Protein AF-A0A6I8MXL3-F1 (afdb_monomer)

Secondary structure (DSSP, 8-state):
------------S-HHHHHHHHHHHHSS-HHHHTTTBTTTTSS--SS--SSHHHHHHHHHHHHHHH--SS-TT----EEEETTEEEE---SHHHHHHHHHHHHHHHHHHHGGGG--GGGBT--TTT--SPPPPPPS---TT---

Nearest PDB structures (foldseek):
  1jia-assembly1_A  TM=9.486E-01  e=2.083E-13  Gloydius halys
  5tfv-assembly1_B  TM=9.499E-01  e=2.709E-13  Bothrops asper
  1pp2-assembly1_L  TM=9.195E-01  e=1.007E-11  Crotalus atrox
  1gmz-assembly1_A-2  TM=9.136E-01  e=3.752E-11  Bothrops pirajai
  1gmz-assembly2_B-3  TM=8.982E-01  e=5.212E-11  Bothrops pirajai

Mean predicted aligned error: 7.73 Å

Foldseek 3Di:
DDDDPDPPPVQFAQPPVLQVLLCVQQVDRCPPQQCQFAQQSDPADFADGPDQLSVLSLQLVLLSVPQPPARRHDDFDWDDDPSDIDGDGPDPRNSSNSLSSRSSSVSNSVCNVVRDSVRRNPDSVPRDDGHDDHDPPPPSPPDD

Solvent-accessible surface area (backbone atoms only — not comparable to full-atom values): 8350 Å² total; per-residue (Å²): 144,78,87,76,78,78,79,76,77,79,76,63,41,36,60,63,60,46,36,47,51,32,24,72,65,60,75,41,61,29,72,59,58,46,56,27,16,31,22,36,38,23,90,40,87,40,11,52,60,79,47,64,48,18,39,24,29,44,52,31,54,38,46,58,70,68,63,72,99,52,70,58,53,49,73,65,48,67,48,78,57,95,87,41,76,45,71,64,41,85,49,71,55,37,34,53,51,41,52,33,43,48,52,28,34,51,43,38,47,72,25,56,90,73,62,58,79,79,32,41,69,34,60,56,84,72,35,57,65,66,58,73,76,76,71,94,76,77,60,87,81,73,67,134

Radius of gyration: 15.5 Å; Cα contacts (8 Å, |Δi|>4): 206; chains: 1; bounding box: 42×30×48 Å

pLDDT: mean 84.01, std 19.26, range [27.19, 98.0]

Sequence (144 aa):
PKGLVQWVIVVQGSIYELRNMVQESTGQPAVPNYSTYGCYCSSARRGLPLDETDRCCHNHKCCHSQIRNCKLNSTYSYSFWDGIIRCISEDPCEQQLCQCDKIATYCMTHSLASYNKLYRYYPTQECVGAKMECKETLDLSASP

Organism: Ornithorhynchus anatinus (NCBI:txid9258)

Structure (mmCIF, N/CA/C/O backbone):
data_AF-A0A6I8MXL3-F1
#
_entry.id   AF-A0A6I8MXL3-F1
#
loop_
_atom_site.group_PDB
_atom_site.id
_atom_site.type_symbol
_atom_site.label_atom_id
_atom_site.label_alt_id
_atom_site.label_comp_id
_atom_site.label_asym_id
_atom_site.label_entity_id
_atom_site.label_seq_id
_atom_site.pdbx_PDB_ins_code
_atom_site.Cartn_x
_atom_site.Cartn_y
_atom_site.Cartn_z
_atom_site.occupancy
_atom_site.B_iso_or_equiv
_a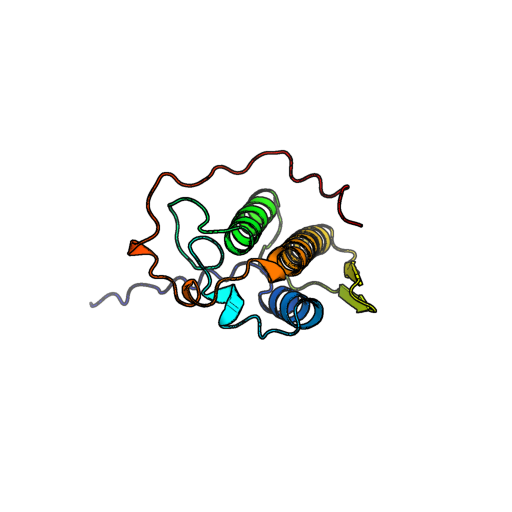tom_site.auth_seq_id
_atom_site.auth_comp_id
_atom_site.auth_asym_id
_atom_site.auth_atom_id
_atom_site.pdbx_PDB_model_num
ATOM 1 N N . PRO A 1 1 ? 25.377 3.977 31.206 1.00 43.88 1 PRO A N 1
ATOM 2 C CA . PRO A 1 1 ? 24.597 2.831 30.685 1.00 43.88 1 PRO A CA 1
ATOM 3 C C . PRO A 1 1 ? 23.080 3.072 30.786 1.00 43.88 1 PRO A C 1
ATOM 5 O O . PRO A 1 1 ? 22.475 2.808 31.819 1.00 43.88 1 PRO A O 1
ATOM 8 N N . LYS A 1 2 ? 22.474 3.605 29.721 1.00 36.88 2 LYS A N 1
ATOM 9 C CA . LYS A 1 2 ? 21.025 3.551 29.481 1.00 36.88 2 LYS A CA 1
ATOM 10 C C . LYS A 1 2 ? 20.856 3.300 27.988 1.00 36.88 2 LYS A C 1
ATOM 12 O O . LYS A 1 2 ? 21.107 4.191 27.184 1.00 36.88 2 LYS A O 1
ATOM 17 N N . GLY A 1 3 ? 20.578 2.043 27.646 1.00 41.41 3 GLY A N 1
ATOM 18 C CA . GLY A 1 3 ? 20.334 1.609 26.278 1.00 41.41 3 GLY A CA 1
ATOM 19 C C . GLY A 1 3 ? 19.090 2.305 25.753 1.00 41.41 3 GLY A C 1
ATOM 20 O O . GLY A 1 3 ? 17.991 2.075 26.255 1.00 41.41 3 GLY A O 1
ATO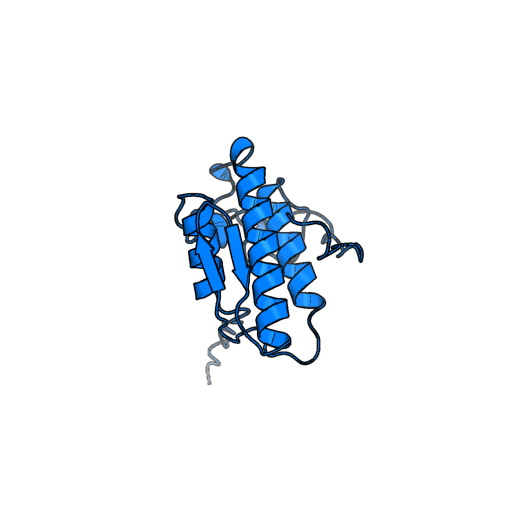M 21 N N . LEU A 1 4 ? 19.279 3.187 24.775 1.00 45.19 4 LEU A N 1
ATOM 22 C CA . LEU A 1 4 ? 18.183 3.719 23.991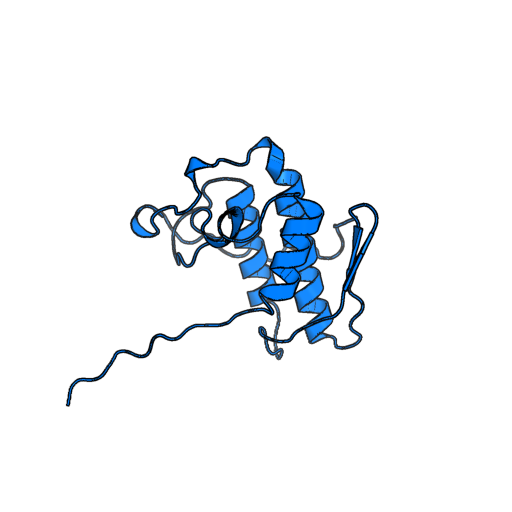 1.00 45.19 4 LEU A CA 1
ATOM 23 C C . LEU A 1 4 ? 17.754 2.592 23.053 1.00 45.19 4 LEU A C 1
ATOM 25 O O . LEU A 1 4 ? 18.519 2.167 22.189 1.00 45.19 4 LEU A O 1
ATOM 29 N N . VAL A 1 5 ? 16.564 2.056 23.306 1.00 47.12 5 VAL A N 1
ATOM 30 C CA . VAL A 1 5 ? 15.933 1.028 22.485 1.00 47.12 5 VAL A CA 1
ATOM 31 C C . VAL A 1 5 ? 15.925 1.523 21.043 1.00 47.12 5 VAL A C 1
ATOM 33 O O . VAL A 1 5 ? 15.362 2.571 20.732 1.00 47.12 5 VAL A O 1
ATOM 36 N N . GLN A 1 6 ? 16.615 0.770 20.190 1.00 36.97 6 GLN A N 1
ATOM 37 C CA . GLN A 1 6 ? 16.656 0.935 18.749 1.00 36.97 6 GLN A CA 1
ATOM 38 C C . GLN A 1 6 ? 15.215 1.020 18.230 1.00 36.97 6 GLN A C 1
ATOM 40 O O . GLN A 1 6 ? 14.506 0.013 18.191 1.00 36.97 6 GLN A O 1
ATOM 45 N N . TRP A 1 7 ? 14.775 2.206 17.805 1.00 33.53 7 TRP A N 1
ATOM 46 C CA . TRP A 1 7 ? 13.655 2.296 16.879 1.00 33.53 7 TRP A CA 1
ATOM 47 C C . TRP A 1 7 ? 14.123 1.629 15.593 1.00 33.53 7 TRP A C 1
ATOM 49 O O . TRP A 1 7 ? 14.810 2.237 14.774 1.00 33.53 7 TRP A O 1
ATOM 59 N N . VAL A 1 8 ? 13.815 0.344 15.433 1.00 27.19 8 VAL A N 1
ATOM 60 C CA . VAL A 1 8 ? 13.907 -0.278 14.120 1.00 27.19 8 VAL A CA 1
ATOM 61 C C . VAL A 1 8 ? 12.774 0.342 13.316 1.00 27.19 8 VAL A C 1
ATOM 63 O O . VAL A 1 8 ? 11.638 -0.129 13.347 1.00 27.19 8 VAL A O 1
ATOM 66 N N . ILE A 1 9 ? 13.075 1.443 12.627 1.00 38.31 9 ILE A N 1
ATOM 67 C CA . ILE A 1 9 ? 12.273 1.864 11.489 1.00 38.31 9 ILE A CA 1
ATOM 68 C C . ILE A 1 9 ? 12.511 0.777 10.446 1.00 38.31 9 ILE A C 1
ATOM 70 O O . ILE A 1 9 ? 13.500 0.789 9.716 1.00 38.31 9 ILE A O 1
ATOM 74 N N . VAL A 1 10 ? 11.648 -0.235 10.455 1.00 35.44 10 VAL A N 1
ATOM 75 C CA . VAL A 1 10 ? 11.604 -1.217 9.380 1.00 35.44 10 VAL A CA 1
ATOM 76 C C . VAL A 1 10 ? 11.040 -0.468 8.176 1.00 35.44 10 VAL A C 1
ATOM 78 O O . VAL A 1 10 ? 9.828 -0.330 8.044 1.00 35.44 10 VAL A O 1
ATOM 81 N N . VAL A 1 11 ? 11.913 0.082 7.335 1.00 35.94 11 VAL A N 1
ATOM 82 C CA . VAL A 1 11 ? 11.507 0.642 6.043 1.00 35.94 11 VAL A CA 1
ATOM 83 C C . VAL A 1 11 ? 11.364 -0.536 5.077 1.00 35.94 11 VAL A C 1
ATOM 85 O O . VAL A 1 11 ? 12.348 -1.192 4.739 1.00 35.94 11 VAL A O 1
ATOM 88 N N . GLN A 1 12 ? 10.123 -0.849 4.711 1.00 37.53 12 GLN A N 1
ATOM 89 C CA . GLN A 1 12 ? 9.738 -1.873 3.733 1.00 37.53 12 GLN A CA 1
ATOM 90 C C . GLN A 1 12 ? 9.215 -1.150 2.491 1.00 37.53 12 GLN A C 1
ATOM 92 O O . GLN A 1 12 ? 8.449 -0.207 2.671 1.00 37.53 12 GLN A O 1
ATOM 97 N N . GLY A 1 13 ? 9.538 -1.589 1.272 1.00 46.72 13 GLY A N 1
ATOM 98 C CA . GLY A 1 13 ? 9.015 -0.937 0.059 1.00 46.72 13 GLY A CA 1
ATOM 99 C C . GLY A 1 13 ? 9.653 0.421 -0.181 1.00 46.72 13 GLY A C 1
ATOM 100 O O . GLY A 1 13 ? 9.969 1.124 0.777 1.00 46.72 13 GLY A O 1
ATOM 101 N N . SER A 1 14 ? 9.774 0.879 -1.421 1.00 63.00 14 SER A N 1
ATOM 102 C CA . SER A 1 14 ? 9.747 2.327 -1.606 1.00 63.00 14 SER A CA 1
ATOM 103 C C . SER A 1 14 ? 8.331 2.820 -1.300 1.00 63.00 14 SER A C 1
ATOM 105 O O . SER A 1 14 ? 7.432 2.798 -2.135 1.00 63.00 14 SER A O 1
ATOM 107 N N . ILE A 1 15 ? 8.114 3.263 -0.059 1.00 78.06 15 ILE A N 1
ATOM 108 C CA . ILE A 1 15 ? 6.852 3.878 0.380 1.00 78.06 15 ILE A CA 1
ATOM 109 C C . ILE A 1 15 ? 6.439 5.063 -0.511 1.00 78.06 15 ILE A C 1
ATOM 111 O O . ILE A 1 15 ? 5.274 5.454 -0.511 1.00 78.06 15 ILE A O 1
ATOM 115 N N . TYR A 1 16 ? 7.389 5.649 -1.247 1.00 89.06 16 TYR A N 1
ATOM 116 C CA . TYR A 1 16 ? 7.171 6.797 -2.114 1.00 89.06 16 TYR A CA 1
ATOM 117 C C . TYR A 1 16 ? 6.339 6.443 -3.343 1.00 89.06 16 TYR A C 1
ATOM 119 O O . TYR A 1 16 ? 5.337 7.115 -3.587 1.00 89.06 16 TYR A O 1
ATOM 127 N N . GLU A 1 17 ? 6.693 5.385 -4.072 1.00 94.88 17 GLU A N 1
ATOM 128 C CA . GLU A 1 17 ? 5.947 5.002 -5.272 1.00 94.88 17 GLU A CA 1
ATOM 129 C C . GLU A 1 17 ? 4.536 4.516 -4.922 1.00 94.88 17 GLU A C 1
ATOM 131 O O . GLU A 1 17 ? 3.571 5.019 -5.498 1.00 94.88 17 GLU A O 1
ATOM 136 N N . LEU A 1 18 ? 4.379 3.666 -3.897 1.00 94.56 18 LEU A N 1
ATOM 137 C CA . LEU A 1 18 ? 3.052 3.258 -3.417 1.00 94.56 18 LEU A CA 1
ATOM 138 C C . LEU A 1 18 ? 2.201 4.460 -2.989 1.00 94.56 18 LEU A C 1
ATOM 140 O O . LEU A 1 18 ? 1.021 4.552 -3.330 1.00 94.56 18 LEU A O 1
ATOM 144 N N . ARG A 1 19 ? 2.788 5.405 -2.241 1.00 95.12 19 ARG A N 1
ATOM 145 C CA . ARG A 1 19 ? 2.094 6.634 -1.834 1.00 95.12 19 ARG A CA 1
ATOM 146 C C . ARG A 1 19 ? 1.569 7.394 -3.048 1.00 95.12 19 ARG A C 1
ATOM 148 O O . ARG A 1 19 ? 0.439 7.882 -2.996 1.00 95.12 19 ARG A O 1
ATOM 155 N N . ASN A 1 20 ? 2.385 7.526 -4.088 1.00 95.81 20 ASN A N 1
ATOM 156 C CA . ASN A 1 20 ? 2.010 8.252 -5.291 1.00 95.81 20 ASN A CA 1
ATOM 157 C C . ASN A 1 20 ? 0.901 7.508 -6.043 1.00 95.81 20 ASN A C 1
ATOM 159 O O . ASN A 1 20 ? -0.139 8.113 -6.285 1.00 95.81 20 ASN A O 1
ATOM 163 N N 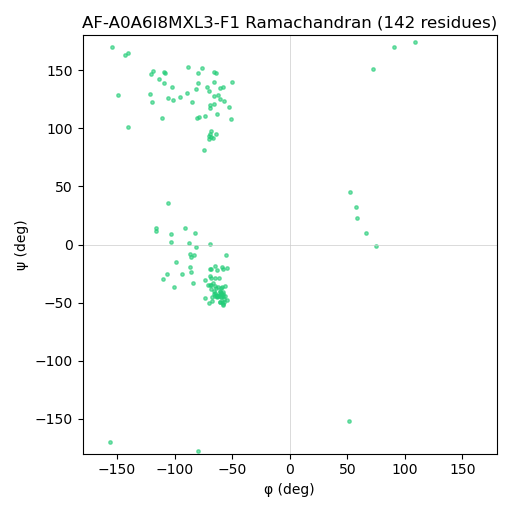. MET A 1 21 ? 1.040 6.197 -6.272 1.00 97.00 21 MET A N 1
ATOM 164 C CA . MET A 1 21 ? 0.011 5.375 -6.924 1.00 97.00 21 MET A CA 1
ATOM 165 C C . MET A 1 21 ? -1.350 5.478 -6.227 1.00 97.00 21 MET A C 1
ATOM 167 O O . MET A 1 21 ? -2.372 5.713 -6.878 1.00 97.00 21 MET A O 1
ATOM 171 N N . VAL A 1 22 ? -1.372 5.343 -4.896 1.00 96.50 22 VAL A N 1
ATOM 172 C CA . VAL A 1 22 ? -2.601 5.464 -4.099 1.00 96.50 22 VAL A CA 1
ATOM 173 C C . VAL A 1 22 ? -3.194 6.861 -4.235 1.00 96.50 22 VAL A C 1
ATOM 175 O O . VAL A 1 22 ? -4.403 6.993 -4.428 1.00 96.50 22 VAL A O 1
ATOM 178 N N . GLN A 1 23 ? -2.371 7.907 -4.163 1.00 97.06 23 GLN A N 1
ATOM 179 C CA . GLN A 1 23 ? -2.848 9.282 -4.278 1.00 97.06 23 GLN A CA 1
ATOM 180 C C . GLN A 1 23 ? -3.402 9.596 -5.674 1.00 97.06 23 GLN A C 1
ATOM 182 O O . GLN A 1 23 ? -4.461 10.213 -5.778 1.00 97.06 23 GLN A O 1
ATOM 187 N N . GLU A 1 24 ? -2.721 9.145 -6.723 1.00 97.00 24 GLU A N 1
ATOM 188 C CA . GLU A 1 24 ? -3.120 9.307 -8.124 1.00 97.00 24 GLU A CA 1
ATOM 189 C C . GLU A 1 24 ? -4.419 8.551 -8.440 1.00 97.00 24 GLU A C 1
ATOM 191 O O . GLU A 1 24 ? -5.303 9.102 -9.093 1.00 97.00 24 GLU A O 1
ATOM 196 N N . SER A 1 25 ? -4.576 7.326 -7.925 1.00 96.75 25 SER A N 1
ATOM 197 C CA . SER A 1 25 ? -5.724 6.462 -8.253 1.00 96.75 25 SER A CA 1
ATOM 198 C C . SER A 1 25 ? -6.965 6.745 -7.408 1.00 96.75 25 SER A C 1
ATOM 200 O O . SER A 1 25 ? -8.090 6.617 -7.883 1.00 96.75 25 SER A O 1
ATOM 202 N N . THR A 1 26 ? -6.784 7.137 -6.144 1.00 95.81 26 THR A N 1
ATOM 203 C CA . THR A 1 26 ? -7.907 7.363 -5.215 1.00 95.81 26 THR A CA 1
ATOM 204 C C . THR A 1 26 ? -8.300 8.833 -5.084 1.00 95.81 26 THR A C 1
ATOM 206 O O . THR A 1 26 ? -9.351 9.146 -4.522 1.00 95.81 26 THR A O 1
ATOM 209 N N . GLY A 1 27 ? -7.439 9.754 -5.532 1.00 96.06 27 GLY A N 1
ATOM 210 C CA . GLY A 1 27 ? -7.594 11.192 -5.305 1.00 96.06 27 GLY A CA 1
ATOM 211 C C . GLY A 1 27 ? -7.476 11.609 -3.832 1.00 96.06 27 GLY A C 1
ATOM 212 O O . GLY A 1 27 ? -7.795 12.746 -3.485 1.00 96.06 27 GLY A O 1
ATOM 213 N N . GLN A 1 28 ? -7.052 10.707 -2.942 1.00 94.00 28 GLN A N 1
ATOM 214 C CA . GLN A 1 28 ? -6.907 10.952 -1.508 1.00 94.00 28 GLN A CA 1
ATOM 215 C C . GLN A 1 28 ? -5.426 10.901 -1.102 1.00 94.00 28 GLN A C 1
ATOM 217 O O . GLN A 1 28 ? -4.696 10.033 -1.573 1.00 94.00 28 GLN A O 1
ATOM 222 N N . PRO A 1 29 ? -4.958 11.757 -0.175 1.00 95.38 29 PRO A N 1
ATOM 223 C CA . PRO A 1 29 ? -3.598 11.648 0.351 1.00 95.38 29 PRO A CA 1
ATOM 224 C C . PRO A 1 29 ? -3.347 10.269 0.975 1.00 95.38 29 PRO A C 1
ATOM 226 O O . PRO A 1 29 ? -4.059 9.887 1.904 1.00 95.38 29 PRO A O 1
ATOM 229 N N . ALA A 1 30 ? -2.325 9.532 0.519 1.00 94.75 30 ALA A N 1
ATOM 230 C CA . ALA A 1 30 ? -2.035 8.198 1.061 1.00 94.75 30 ALA A CA 1
ATOM 231 C C . ALA A 1 30 ? -1.665 8.242 2.556 1.00 94.75 30 ALA A C 1
ATOM 233 O O . ALA A 1 30 ? -2.062 7.378 3.339 1.00 94.75 30 ALA A O 1
ATOM 234 N N . VAL A 1 31 ? -0.952 9.300 2.957 1.00 93.31 31 VAL A N 1
ATOM 235 C CA . VAL A 1 31 ? -0.641 9.622 4.351 1.00 93.31 31 VAL A CA 1
ATOM 236 C C . VAL A 1 31 ? -1.516 10.803 4.787 1.00 93.31 31 VAL A C 1
ATOM 238 O O . VAL A 1 31 ? -1.486 11.841 4.125 1.00 93.31 31 VAL A O 1
ATOM 241 N N . PRO A 1 32 ? -2.276 10.697 5.889 1.00 92.19 32 PRO A N 1
ATOM 242 C CA . PRO A 1 32 ? -2.402 9.536 6.773 1.00 92.19 32 PRO A CA 1
ATOM 243 C C . PRO A 1 32 ? -3.464 8.520 6.323 1.00 92.19 32 PRO A C 1
ATOM 245 O O . PRO A 1 32 ? -3.585 7.479 6.960 1.00 92.19 32 PRO A O 1
ATOM 248 N N . ASN A 1 33 ? -4.275 8.825 5.300 1.00 95.25 33 ASN A N 1
ATOM 249 C CA . ASN A 1 33 ? -5.572 8.163 5.121 1.00 95.25 33 ASN A CA 1
ATOM 250 C C . ASN A 1 33 ? -5.478 6.644 4.986 1.00 95.25 33 ASN A C 1
ATOM 252 O O . ASN A 1 33 ? -6.281 5.957 5.599 1.00 95.25 33 ASN A O 1
ATOM 256 N N . TYR A 1 34 ? -4.488 6.133 4.259 1.00 94.81 34 TYR A N 1
ATOM 257 C CA . TYR A 1 34 ? -4.262 4.697 4.123 1.00 94.81 34 TYR A CA 1
ATOM 258 C C . TYR A 1 34 ? -3.134 4.216 5.037 1.00 94.81 34 TYR A C 1
ATOM 260 O O . TYR A 1 34 ? -3.249 3.155 5.638 1.00 94.81 34 TYR A O 1
ATOM 268 N N . SER A 1 35 ? -2.073 5.006 5.239 1.00 92.19 35 SER A N 1
ATOM 269 C CA . SER A 1 35 ? -0.912 4.580 6.043 1.00 92.19 35 SER A CA 1
ATOM 270 C C . SER A 1 35 ? -1.216 4.334 7.528 1.00 92.19 35 SER A C 1
ATOM 272 O O . SER A 1 35 ? -0.420 3.708 8.224 1.00 92.19 35 SER A O 1
ATOM 274 N N . THR A 1 36 ? -2.325 4.867 8.047 1.00 92.31 36 THR A N 1
ATOM 275 C CA . THR A 1 36 ? -2.775 4.639 9.432 1.00 92.31 36 THR A CA 1
ATOM 276 C C . THR A 1 36 ? -4.107 3.896 9.506 1.00 92.31 36 THR A C 1
ATOM 278 O O . THR A 1 36 ? -4.741 3.887 10.561 1.00 92.31 36 THR A O 1
ATOM 281 N N . TYR A 1 37 ? -4.544 3.298 8.397 1.00 95.19 37 TYR A N 1
ATOM 282 C CA . TYR A 1 37 ? -5.849 2.662 8.291 1.00 95.19 37 TYR A CA 1
ATOM 283 C C . TYR A 1 37 ? -5.856 1.251 8.886 1.00 95.19 37 TYR A C 1
ATOM 285 O O . TYR A 1 37 ? -4.968 0.443 8.608 1.00 95.19 37 TYR A O 1
ATOM 293 N N . GLY A 1 38 ? -6.875 0.955 9.686 1.00 94.75 38 GLY A N 1
ATOM 294 C CA . GLY A 1 38 ? -7.192 -0.384 10.168 1.00 94.75 38 GLY A CA 1
ATOM 295 C C . GLY A 1 38 ? -6.026 -1.139 10.811 1.00 94.75 38 GLY A C 1
ATOM 296 O O . GLY A 1 38 ? -5.109 -0.558 11.403 1.00 94.75 38 GLY A O 1
ATOM 297 N N . CYS A 1 39 ? -6.079 -2.463 10.723 1.00 93.44 39 CYS A N 1
ATOM 298 C CA . CYS A 1 39 ? -5.129 -3.368 11.361 1.00 93.44 39 CYS A CA 1
ATOM 299 C C . CYS A 1 39 ? -3.964 -3.763 10.450 1.00 93.44 39 CYS A C 1
ATOM 301 O O . CYS A 1 39 ? -2.883 -4.106 10.933 1.00 93.44 39 CYS A O 1
ATOM 303 N N . TYR A 1 40 ? -4.154 -3.713 9.136 1.00 92.56 40 TYR A N 1
ATOM 304 C CA . TYR A 1 40 ? -3.193 -4.200 8.157 1.00 92.56 40 TYR A CA 1
ATOM 305 C C . TYR A 1 40 ? -2.520 -3.102 7.354 1.00 92.56 40 TYR A C 1
ATOM 307 O O . TYR A 1 40 ? -1.362 -3.308 6.992 1.00 92.56 40 TYR A O 1
ATOM 315 N N . CYS A 1 41 ? -3.153 -1.955 7.100 1.00 91.50 41 CYS A N 1
ATOM 316 C CA . CYS A 1 41 ? -2.424 -0.832 6.493 1.00 91.50 41 CYS A CA 1
ATOM 317 C C . CYS A 1 41 ? -1.477 -0.175 7.505 1.00 91.50 41 CYS A C 1
ATOM 319 O O . CYS A 1 41 ? -0.397 0.294 7.151 1.00 91.50 41 CYS A O 1
ATOM 321 N N . SER A 1 42 ? -1.853 -0.220 8.785 1.00 83.12 42 SER A N 1
ATOM 322 C CA . SER A 1 42 ? -0.998 0.151 9.908 1.00 83.12 42 SER A CA 1
ATOM 323 C C . SER A 1 42 ? -0.001 -0.962 10.294 1.00 83.12 42 SER A C 1
ATOM 325 O O . SER A 1 42 ? 0.107 -2.026 9.672 1.00 83.12 42 SER A O 1
ATOM 327 N N . SER A 1 43 ? 0.782 -0.727 11.348 1.00 71.75 43 SER A N 1
ATOM 328 C CA . SER A 1 43 ? 1.835 -1.627 11.834 1.00 71.75 43 SER A CA 1
ATOM 329 C C . SER A 1 43 ? 1.341 -2.777 12.729 1.00 71.75 43 SER A C 1
ATOM 331 O O . SER A 1 43 ? 2.172 -3.481 13.317 1.00 71.75 43 SER A O 1
ATOM 333 N N . ALA A 1 44 ? 0.025 -3.007 12.846 1.00 66.81 44 ALA A N 1
ATOM 334 C CA . ALA A 1 44 ? -0.489 -4.097 13.674 1.00 66.81 44 ALA A CA 1
ATOM 335 C C . ALA A 1 44 ? -0.055 -5.478 13.133 1.00 66.81 44 ALA A C 1
ATOM 337 O O . ALA A 1 44 ? 0.145 -5.688 11.934 1.00 66.81 44 ALA A O 1
ATOM 338 N N . ARG A 1 45 ? 0.142 -6.434 14.053 1.00 64.38 45 ARG A N 1
ATOM 339 C CA . ARG A 1 45 ? 0.677 -7.784 13.768 1.00 64.38 45 ARG A CA 1
ATOM 340 C C . ARG A 1 45 ? -0.316 -8.921 14.059 1.00 64.38 45 ARG A C 1
ATOM 342 O O . ARG A 1 45 ? 0.091 -10.078 14.103 1.00 64.38 45 ARG A O 1
ATOM 349 N N . ARG A 1 46 ? -1.590 -8.605 14.302 1.00 81.38 46 ARG A N 1
ATOM 350 C CA . ARG A 1 46 ? -2.649 -9.557 14.686 1.00 81.38 46 ARG A CA 1
ATOM 351 C C . ARG A 1 46 ? -4.030 -9.038 14.279 1.00 81.38 46 ARG A C 1
ATOM 353 O O . ARG A 1 46 ? -4.157 -7.863 13.950 1.00 81.38 46 ARG A O 1
ATOM 360 N N . GLY A 1 47 ? -5.041 -9.895 14.393 1.00 86.50 47 GLY A N 1
ATOM 361 C CA . GLY A 1 47 ? -6.441 -9.568 14.134 1.00 86.50 47 GLY A CA 1
ATOM 362 C C . GLY A 1 47 ? -6.887 -9.804 12.694 1.00 86.50 47 GLY A C 1
ATOM 363 O O . GLY A 1 47 ? -6.074 -10.083 11.811 1.00 86.50 47 GLY A O 1
ATOM 364 N N . LEU A 1 48 ? -8.195 -9.709 12.467 1.00 90.12 48 LEU A N 1
ATOM 365 C CA . LEU A 1 48 ? -8.805 -9.792 11.137 1.00 90.12 48 LEU A CA 1
ATOM 366 C C . LEU A 1 48 ? -8.860 -8.402 10.477 1.00 90.12 48 LEU A C 1
ATOM 368 O O . LEU A 1 48 ? -8.915 -7.408 11.203 1.00 90.12 48 LEU A O 1
ATOM 372 N N . PRO A 1 49 ? -8.844 -8.308 9.132 1.00 92.94 49 PRO A N 1
ATOM 373 C CA . PRO A 1 49 ? -9.081 -7.038 8.451 1.00 92.94 49 PRO A CA 1
ATOM 374 C C . PRO A 1 49 ? -10.443 -6.455 8.835 1.00 92.94 49 PRO A C 1
ATOM 376 O O . PRO A 1 49 ? -11.431 -7.193 8.869 1.00 92.94 49 PRO A O 1
ATOM 379 N N . LEU A 1 50 ? -10.489 -5.151 9.113 1.00 94.94 50 LEU A N 1
ATOM 380 C CA . LEU A 1 50 ? -11.722 -4.476 9.544 1.00 94.94 50 LEU A CA 1
ATOM 381 C C . LEU A 1 50 ? -12.747 -4.332 8.414 1.00 94.94 50 LEU A C 1
ATOM 383 O O . LEU A 1 50 ? -13.949 -4.407 8.654 1.00 94.94 50 LEU A O 1
ATOM 387 N N . ASP A 1 51 ? -12.266 -4.124 7.191 1.00 96.12 51 ASP A N 1
ATOM 388 C CA . ASP A 1 51 ? -13.068 -3.979 5.981 1.00 96.12 51 ASP A CA 1
ATOM 389 C C . ASP A 1 51 ? -12.252 -4.343 4.726 1.00 96.12 51 ASP A C 1
ATOM 391 O O . 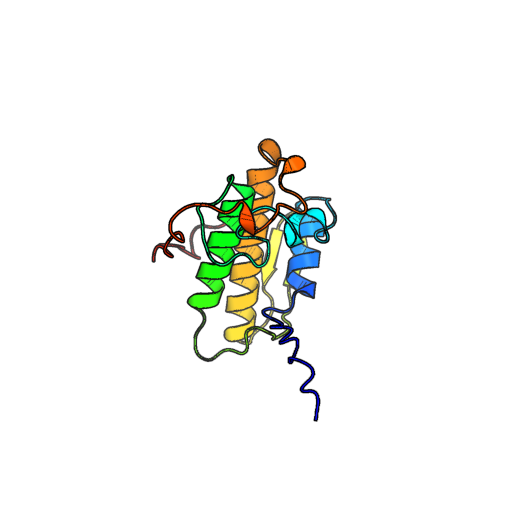ASP A 1 51 ? -11.146 -4.889 4.810 1.00 96.12 51 ASP A O 1
ATOM 395 N N . GLU A 1 52 ? -12.804 -4.051 3.547 1.00 96.75 52 GLU A N 1
ATOM 396 C CA . GLU A 1 52 ? -12.157 -4.346 2.269 1.00 96.75 52 GLU A CA 1
ATOM 397 C C . GLU A 1 52 ? -10.902 -3.499 2.012 1.00 96.75 52 GLU A C 1
ATOM 399 O O . GLU A 1 52 ? -9.925 -4.028 1.484 1.00 96.75 52 GLU A O 1
ATOM 404 N N . THR A 1 53 ? -10.854 -2.235 2.448 1.00 97.12 53 THR A N 1
ATOM 405 C CA . THR A 1 53 ? -9.630 -1.420 2.344 1.00 97.12 53 THR A CA 1
ATOM 406 C C . THR A 1 53 ? -8.503 -2.032 3.182 1.00 97.12 53 THR A C 1
ATOM 408 O O . THR A 1 53 ? -7.377 -2.184 2.702 1.00 97.12 53 THR A O 1
ATOM 411 N N . ASP A 1 54 ? -8.801 -2.456 4.412 1.00 95.94 54 ASP A N 1
ATOM 412 C CA . ASP A 1 54 ? -7.827 -3.113 5.287 1.00 95.94 54 ASP A CA 1
ATOM 413 C C . ASP A 1 54 ? -7.402 -4.491 4.735 1.00 95.94 54 ASP A C 1
ATOM 415 O O . ASP A 1 54 ? -6.239 -4.898 4.832 1.00 95.94 54 ASP A O 1
ATOM 419 N N . ARG A 1 55 ? -8.318 -5.199 4.057 1.00 95.19 55 ARG A N 1
ATOM 420 C CA . ARG A 1 55 ? -8.020 -6.453 3.346 1.00 95.19 55 ARG A CA 1
ATOM 421 C C . ARG A 1 55 ? -7.047 -6.242 2.183 1.00 95.19 55 ARG A C 1
ATOM 423 O O . ARG A 1 55 ? -6.164 -7.081 1.990 1.00 95.19 55 ARG A O 1
ATOM 430 N N . CYS A 1 56 ? -7.142 -5.131 1.450 1.00 96.25 56 CYS A N 1
ATOM 431 C CA . CYS A 1 56 ? -6.161 -4.783 0.417 1.00 96.25 56 CYS A CA 1
ATOM 432 C C . CYS A 1 56 ? -4.743 -4.693 0.999 1.00 96.25 56 CYS A C 1
ATOM 434 O O . CYS A 1 56 ? -3.801 -5.240 0.427 1.00 96.25 56 CYS A O 1
ATOM 436 N N . CYS A 1 57 ? -4.595 -4.090 2.179 1.00 94.31 57 CYS A N 1
ATOM 437 C CA . CYS A 1 57 ? -3.309 -3.984 2.868 1.00 94.31 57 CYS A CA 1
ATOM 438 C C . CYS A 1 57 ? -2.789 -5.324 3.398 1.00 94.31 57 CYS A C 1
ATOM 440 O O . CYS A 1 57 ? -1.583 -5.578 3.371 1.00 94.31 57 CYS A O 1
ATOM 442 N N . HIS A 1 58 ? -3.677 -6.216 3.846 1.00 92.75 58 HIS A N 1
ATOM 443 C CA . HIS A 1 58 ? -3.288 -7.595 4.147 1.00 92.75 58 HIS A CA 1
ATOM 444 C C . HIS A 1 58 ? -2.690 -8.270 2.907 1.00 92.75 58 HIS A C 1
ATOM 446 O O . HIS A 1 58 ? -1.592 -8.824 2.964 1.00 92.75 58 HIS A O 1
ATOM 452 N N . ASN A 1 59 ? -3.396 -8.196 1.777 1.00 93.00 59 ASN A N 1
ATOM 453 C CA . ASN A 1 59 ? -2.971 -8.832 0.533 1.00 93.00 59 ASN A CA 1
ATOM 454 C C . ASN A 1 59 ? -1.670 -8.223 -0.003 1.00 93.00 59 ASN A C 1
ATOM 456 O O . ASN A 1 59 ? -0.807 -8.954 -0.480 1.00 93.00 59 ASN A O 1
ATOM 460 N N . HIS A 1 60 ? -1.484 -6.914 0.162 1.00 92.88 60 HIS A N 1
ATOM 461 C CA . HIS A 1 60 ? -0.233 -6.221 -0.137 1.00 92.88 60 HIS A CA 1
ATOM 462 C C . HIS A 1 60 ? 0.947 -6.770 0.676 1.00 92.88 60 HIS A C 1
ATOM 464 O O . HIS A 1 60 ? 1.964 -7.173 0.108 1.00 92.88 60 HIS A O 1
ATOM 470 N N . LYS A 1 61 ? 0.782 -6.904 2.000 1.00 90.31 61 LYS A N 1
ATOM 471 C CA . LYS A 1 61 ? 1.788 -7.533 2.875 1.00 90.31 61 LYS A CA 1
ATOM 472 C C . LYS A 1 61 ? 2.070 -8.984 2.477 1.00 90.31 61 LYS A C 1
ATOM 474 O O . LYS A 1 61 ? 3.222 -9.415 2.534 1.00 90.31 61 LYS A O 1
ATOM 479 N N . CYS A 1 62 ? 1.047 -9.727 2.058 1.00 89.81 62 CYS A N 1
ATOM 480 C CA . CYS A 1 62 ? 1.215 -11.085 1.548 1.00 89.81 62 CYS A CA 1
ATOM 481 C C . CYS A 1 62 ? 2.014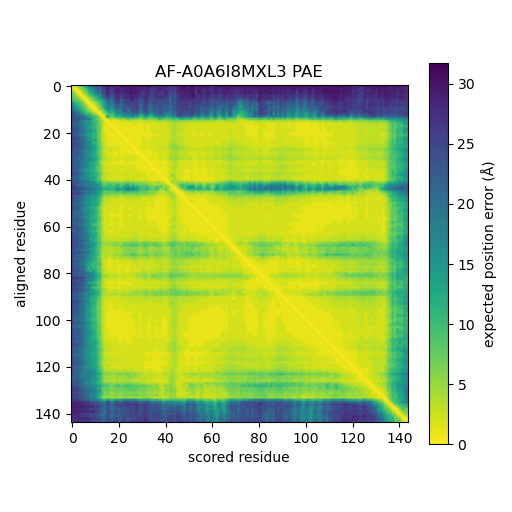 -11.119 0.245 1.00 89.81 62 CYS A C 1
ATOM 483 O O . CYS A 1 62 ? 2.946 -11.913 0.147 1.00 89.81 62 CYS A O 1
ATOM 485 N N . CYS A 1 63 ? 1.727 -10.220 -0.695 1.00 91.69 63 CYS A N 1
ATOM 486 C CA . CYS A 1 63 ? 2.484 -10.088 -1.936 1.00 91.69 63 CYS A CA 1
ATOM 487 C C . CYS A 1 63 ? 3.970 -9.825 -1.641 1.00 91.69 63 CYS A C 1
ATOM 489 O O . CYS A 1 63 ? 4.831 -10.586 -2.075 1.00 91.69 63 CYS A O 1
ATOM 491 N N . HIS A 1 64 ? 4.277 -8.857 -0.767 1.00 88.88 64 HIS A N 1
ATOM 492 C CA . HIS A 1 64 ? 5.656 -8.585 -0.336 1.00 88.88 64 HIS A CA 1
ATOM 493 C C . HIS A 1 64 ? 6.338 -9.789 0.327 1.00 88.88 64 HIS A C 1
ATOM 495 O O . HIS A 1 64 ? 7.533 -9.995 0.134 1.00 88.88 64 HIS A O 1
ATOM 501 N N . SER A 1 65 ? 5.600 -10.598 1.097 1.00 88.19 65 SER A N 1
ATOM 502 C CA . SER A 1 65 ? 6.155 -11.793 1.750 1.00 88.19 65 SER A CA 1
ATOM 503 C C . SER A 1 65 ? 6.536 -12.911 0.776 1.00 88.19 65 SER A C 1
ATOM 505 O O . SER A 1 65 ? 7.342 -13.775 1.121 1.00 88.19 65 SER A O 1
ATOM 507 N N . GLN A 1 66 ? 5.967 -12.898 -0.432 1.00 88.75 66 GLN A N 1
ATOM 508 C CA . GLN A 1 66 ? 6.256 -13.874 -1.481 1.00 88.75 66 GLN A CA 1
ATOM 509 C C . GLN A 1 66 ? 7.467 -13.472 -2.332 1.00 88.75 66 GLN A C 1
ATOM 511 O O . GLN A 1 66 ? 8.075 -14.342 -2.955 1.00 88.75 66 GLN A O 1
ATOM 516 N N . ILE A 1 67 ? 7.865 -12.195 -2.319 1.00 88.12 67 ILE A N 1
ATOM 517 C CA . ILE A 1 67 ? 9.060 -11.722 -3.022 1.00 88.12 67 ILE A CA 1
ATOM 518 C C . ILE A 1 67 ? 10.305 -12.282 -2.320 1.00 88.12 67 ILE A C 1
ATOM 520 O O . ILE A 1 67 ? 10.584 -11.983 -1.156 1.00 88.12 67 ILE A O 1
ATOM 524 N N . ARG A 1 68 ? 11.086 -13.094 -3.039 1.00 88.00 68 ARG A N 1
ATOM 525 C CA . ARG A 1 68 ? 12.316 -13.724 -2.530 1.00 88.00 68 ARG A CA 1
ATOM 526 C C . ARG A 1 68 ? 13.552 -13.116 -3.176 1.00 88.00 68 ARG A C 1
ATOM 528 O O . ARG A 1 68 ? 13.525 -12.748 -4.341 1.00 88.00 68 ARG A O 1
ATOM 535 N N . ASN A 1 69 ? 14.656 -13.086 -2.428 1.00 88.50 69 ASN A N 1
ATOM 536 C CA . ASN A 1 69 ? 15.972 -12.630 -2.899 1.00 88.50 69 ASN A CA 1
ATOM 537 C C . ASN A 1 69 ? 16.008 -11.178 -3.417 1.00 88.50 69 ASN A C 1
ATOM 539 O O . ASN A 1 69 ? 16.913 -10.814 -4.162 1.00 88.50 69 ASN A O 1
ATOM 543 N N . CYS A 1 70 ? 15.063 -10.343 -2.983 1.00 87.88 70 CYS A N 1
ATOM 544 C CA . CYS A 1 70 ? 14.962 -8.941 -3.369 1.00 87.88 70 CYS A CA 1
ATOM 545 C C . CYS A 1 70 ? 15.090 -8.021 -2.159 1.00 87.88 70 CYS A C 1
ATOM 547 O O . CYS A 1 70 ? 14.670 -8.353 -1.046 1.00 87.88 70 CYS A O 1
ATOM 549 N N . LYS A 1 71 ? 15.626 -6.822 -2.384 1.00 86.12 71 LYS A N 1
ATOM 550 C CA . LYS A 1 71 ? 15.566 -5.747 -1.395 1.00 86.12 71 LYS A CA 1
ATOM 551 C C . LYS A 1 71 ? 14.179 -5.128 -1.455 1.00 86.12 71 LYS A C 1
ATOM 553 O O . LYS A 1 71 ? 13.849 -4.454 -2.420 1.00 86.12 71 LYS A O 1
ATOM 558 N N . LEU A 1 72 ? 13.368 -5.344 -0.419 1.00 82.81 72 LEU A N 1
ATOM 559 C CA . LEU A 1 72 ? 12.011 -4.797 -0.411 1.00 82.81 72 LEU A CA 1
ATOM 560 C C . LEU A 1 72 ? 12.002 -3.269 -0.425 1.00 82.81 72 LEU A C 1
ATOM 562 O O . LEU A 1 72 ? 11.008 -2.711 -0.827 1.00 82.81 72 LEU A O 1
ATOM 566 N N . ASN A 1 73 ? 13.069 -2.583 -0.013 1.00 80.19 73 ASN A N 1
ATOM 567 C CA . ASN A 1 73 ? 13.164 -1.121 -0.017 1.00 80.19 73 ASN A CA 1
ATOM 568 C C . ASN A 1 73 ? 13.746 -0.527 -1.315 1.00 80.19 73 ASN A C 1
ATOM 570 O O . ASN A 1 73 ? 14.161 0.633 -1.305 1.00 80.19 73 ASN A O 1
ATOM 574 N N . SER A 1 74 ? 13.830 -1.306 -2.397 1.00 86.50 74 SER A N 1
ATOM 575 C CA . SER A 1 74 ? 14.215 -0.777 -3.707 1.00 86.50 74 SER A CA 1
ATOM 576 C C . SER A 1 74 ? 13.162 0.202 -4.226 1.00 86.50 74 SER A C 1
ATOM 578 O O . SER A 1 74 ? 11.961 -0.026 -4.079 1.00 86.50 74 SER A O 1
ATOM 580 N N . THR A 1 75 ? 13.627 1.285 -4.840 1.00 90.31 75 THR A N 1
ATOM 581 C CA . THR A 1 75 ? 12.801 2.160 -5.678 1.00 90.31 75 THR A CA 1
ATOM 582 C C . THR A 1 75 ? 12.559 1.499 -7.022 1.00 90.31 75 THR A C 1
ATOM 584 O O . THR A 1 75 ? 13.415 0.748 -7.485 1.00 90.31 75 THR A O 1
ATOM 587 N N . TYR A 1 76 ? 11.446 1.815 -7.669 1.00 92.25 76 TYR A N 1
ATOM 588 C CA . TYR A 1 76 ? 11.144 1.309 -9.006 1.00 92.25 76 TYR A CA 1
ATOM 589 C C . TYR A 1 76 ? 10.497 2.393 -9.878 1.00 92.25 76 TYR A C 1
ATOM 591 O O . TYR A 1 76 ? 10.043 3.428 -9.393 1.00 92.25 76 TYR A O 1
ATOM 599 N N . SER A 1 77 ? 10.456 2.160 -11.189 1.00 92.94 77 SER A N 1
ATOM 600 C CA . SER A 1 77 ? 9.841 3.073 -12.157 1.00 92.94 77 SER A CA 1
ATOM 601 C C . SER A 1 77 ? 8.464 2.580 -12.588 1.00 92.94 77 SER A C 1
ATOM 603 O O . SER A 1 77 ? 8.285 1.409 -12.935 1.00 92.94 77 SER A O 1
ATOM 605 N N . TYR A 1 78 ? 7.494 3.491 -12.631 1.00 95.56 78 TYR A N 1
ATOM 606 C CA . TYR A 1 78 ? 6.147 3.233 -13.131 1.00 95.56 78 TYR A CA 1
ATOM 607 C C . TYR A 1 78 ? 5.598 4.454 -13.883 1.00 95.56 78 TYR A C 1
ATOM 609 O O . TYR A 1 78 ? 6.107 5.565 -13.741 1.00 95.56 78 TYR A O 1
ATOM 617 N N . SER A 1 79 ? 4.549 4.252 -14.680 1.00 96.19 79 SER A N 1
ATOM 618 C CA . SER A 1 79 ? 3.731 5.337 -15.238 1.00 96.19 79 SER A CA 1
ATOM 619 C C . SER A 1 79 ? 2.284 5.206 -14.793 1.00 96.19 79 SER A C 1
ATOM 621 O O . SER A 1 79 ? 1.770 4.087 -14.727 1.00 96.19 79 SER A O 1
ATOM 623 N N . PHE A 1 80 ? 1.622 6.345 -14.608 1.00 94.81 80 PHE A N 1
ATOM 624 C CA . PHE A 1 80 ? 0.187 6.450 -14.386 1.00 94.81 80 PHE A CA 1
ATOM 625 C C . PHE A 1 80 ? -0.450 7.295 -15.491 1.00 94.81 80 PHE A C 1
ATOM 627 O O . PHE A 1 80 ? -0.059 8.442 -15.709 1.00 94.81 80 PHE A O 1
ATOM 634 N N . TRP A 1 81 ? -1.418 6.730 -16.209 1.00 93.25 81 TRP A N 1
ATOM 635 C CA . TRP A 1 81 ? -2.186 7.463 -17.215 1.00 93.25 81 TRP A CA 1
ATOM 636 C C . TRP A 1 81 ? -3.598 6.895 -17.308 1.00 93.25 81 TRP A C 1
ATOM 638 O O . TRP A 1 81 ? -3.757 5.686 -17.450 1.00 93.25 81 TRP A O 1
ATOM 648 N N . ASP A 1 82 ? -4.603 7.768 -17.220 1.00 92.12 82 ASP A N 1
ATOM 649 C CA . ASP A 1 82 ? -6.028 7.414 -17.311 1.00 92.12 82 ASP A CA 1
ATOM 650 C C . ASP A 1 82 ? -6.447 6.282 -16.350 1.00 92.12 82 ASP A C 1
ATOM 652 O O . ASP A 1 82 ? -7.075 5.299 -16.728 1.00 92.12 82 ASP A O 1
ATOM 656 N N . GLY A 1 83 ? -6.006 6.372 -15.089 1.00 87.19 83 GLY A N 1
ATOM 657 C CA . GLY A 1 83 ? -6.288 5.355 -14.068 1.00 87.19 83 GLY A CA 1
ATOM 658 C C . GLY A 1 83 ? -5.474 4.062 -14.200 1.00 87.19 83 GLY A C 1
ATOM 659 O O . GLY A 1 83 ? -5.615 3.173 -13.363 1.00 87.19 83 GLY A O 1
ATOM 660 N N . ILE A 1 84 ? -4.607 3.946 -15.211 1.00 93.62 84 ILE A N 1
ATOM 661 C CA . ILE A 1 84 ? -3.825 2.737 -15.483 1.00 93.62 84 ILE A CA 1
ATOM 662 C C . ILE A 1 84 ? -2.393 2.903 -14.974 1.00 93.62 84 ILE A C 1
ATOM 664 O O . ILE A 1 84 ? -1.660 3.794 -15.410 1.00 93.62 84 ILE A O 1
ATOM 668 N N . ILE A 1 85 ? -1.968 1.975 -14.115 1.00 95.75 85 ILE A N 1
ATOM 669 C CA . ILE A 1 85 ? -0.592 1.844 -13.626 1.00 95.75 85 ILE A CA 1
ATOM 670 C C . ILE A 1 85 ? 0.162 0.822 -14.488 1.00 95.75 85 ILE A C 1
ATOM 672 O O . ILE A 1 85 ? -0.272 -0.328 -14.651 1.00 95.75 85 ILE A O 1
ATOM 676 N N . ARG A 1 86 ? 1.328 1.219 -15.011 1.00 94.75 86 ARG A N 1
ATOM 677 C CA . ARG A 1 86 ? 2.274 0.324 -15.702 1.00 94.75 86 ARG A CA 1
ATOM 678 C C . ARG A 1 86 ? 3.630 0.332 -15.010 1.00 94.75 86 ARG A C 1
ATOM 680 O O . ARG A 1 86 ? 4.198 1.398 -14.804 1.00 94.75 86 ARG A O 1
ATOM 687 N N . CYS A 1 87 ? 4.151 -0.854 -14.717 1.00 95.19 87 CYS A N 1
ATOM 688 C CA . CYS A 1 87 ? 5.481 -1.056 -14.148 1.00 95.19 87 CYS A CA 1
ATOM 689 C C . CYS A 1 87 ? 6.537 -1.094 -15.255 1.00 95.19 87 CYS A C 1
ATOM 691 O O . CYS A 1 87 ? 6.426 -1.905 -16.175 1.00 95.19 87 CYS A O 1
ATOM 693 N N . ILE A 1 88 ? 7.532 -0.209 -15.177 1.00 93.69 88 ILE A N 1
ATOM 694 C CA . ILE A 1 88 ? 8.486 0.065 -16.267 1.00 93.69 88 ILE A CA 1
ATOM 695 C C . ILE A 1 88 ? 9.874 -0.519 -15.986 1.00 93.69 88 ILE A C 1
ATOM 697 O O . ILE A 1 88 ? 10.599 -0.807 -16.931 1.00 93.69 88 ILE A O 1
ATOM 701 N N . SER A 1 89 ? 10.248 -0.707 -14.717 1.00 89.75 89 SER A N 1
ATOM 702 C CA . SER A 1 89 ? 11.567 -1.237 -14.342 1.00 89.75 89 SER A CA 1
ATOM 703 C C . SER A 1 89 ? 11.932 -2.526 -15.089 1.00 89.75 89 SER A C 1
ATOM 705 O O . SER A 1 89 ? 11.098 -3.404 -15.267 1.00 89.75 89 SER A O 1
ATOM 707 N N . GLU A 1 90 ? 13.184 -2.686 -15.505 1.00 90.88 90 GLU A N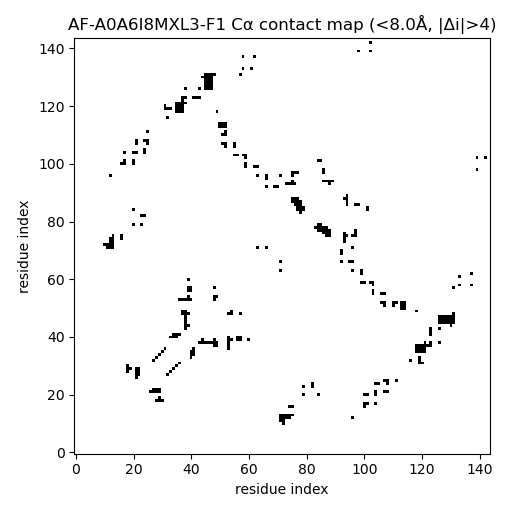 1
ATOM 708 C CA . GLU A 1 90 ? 13.644 -3.947 -16.115 1.00 90.88 90 GLU A CA 1
ATOM 709 C C . GLU A 1 90 ? 14.083 -4.971 -15.060 1.00 90.88 90 GLU A C 1
ATOM 711 O O . GLU A 1 90 ? 14.058 -6.177 -15.305 1.00 90.88 90 GLU A O 1
ATOM 716 N N . ASP A 1 91 ? 14.464 -4.498 -13.869 1.00 93.44 91 ASP A N 1
ATOM 717 C CA . ASP A 1 91 ? 14.891 -5.355 -12.772 1.00 93.44 91 ASP A CA 1
ATOM 718 C C . ASP A 1 91 ? 13.719 -6.225 -12.258 1.00 93.44 91 ASP A C 1
ATOM 720 O O . ASP A 1 91 ? 12.654 -5.697 -11.912 1.00 93.44 91 ASP A O 1
ATOM 724 N N . PRO A 1 92 ? 13.884 -7.561 -12.166 1.00 93.06 92 PRO A N 1
ATOM 725 C CA . PRO A 1 92 ? 12.814 -8.455 -11.728 1.00 93.06 92 PRO A CA 1
ATOM 726 C C . PRO A 1 92 ? 12.319 -8.200 -10.300 1.00 93.06 92 PRO A C 1
ATOM 728 O O . PRO A 1 92 ? 11.162 -8.496 -9.992 1.00 93.06 92 PRO A O 1
ATOM 731 N N . CYS A 1 93 ? 13.172 -7.696 -9.404 1.00 92.31 93 CYS A N 1
ATOM 732 C CA . CYS A 1 93 ? 12.775 -7.366 -8.039 1.00 92.31 93 CYS A CA 1
ATOM 733 C C . CYS A 1 93 ? 11.932 -6.092 -8.004 1.00 92.31 93 CYS A C 1
ATOM 735 O O . CYS A 1 93 ? 10.878 -6.071 -7.369 1.00 92.31 93 CYS A O 1
ATOM 737 N N . GLU A 1 94 ? 12.364 -5.057 -8.717 1.00 93.19 94 GLU A N 1
ATOM 738 C CA . GLU A 1 94 ? 11.613 -3.812 -8.882 1.00 93.19 94 GLU A CA 1
ATOM 739 C C . GLU A 1 94 ? 10.256 -4.047 -9.553 1.00 93.19 94 GLU A C 1
ATOM 741 O O . GLU A 1 94 ? 9.246 -3.502 -9.108 1.00 93.19 94 GLU A O 1
ATOM 746 N N . GLN A 1 95 ? 10.202 -4.917 -10.567 1.00 93.88 95 GLN A N 1
ATOM 747 C CA . GLN A 1 95 ? 8.945 -5.322 -11.198 1.00 93.88 95 GLN A CA 1
ATOM 748 C C . GLN A 1 95 ? 7.996 -5.986 -10.206 1.00 93.88 95 GLN A C 1
ATOM 750 O O . GLN A 1 95 ? 6.844 -5.577 -10.103 1.00 93.88 95 GLN A O 1
ATOM 755 N N . GLN A 1 96 ? 8.462 -6.969 -9.433 1.00 93.81 96 GLN A N 1
ATOM 756 C CA . GLN A 1 96 ? 7.618 -7.629 -8.431 1.00 93.81 96 GLN A CA 1
ATOM 757 C C . GLN A 1 96 ? 7.081 -6.644 -7.384 1.00 93.81 96 GLN A C 1
ATOM 759 O O . GLN A 1 96 ? 5.895 -6.695 -7.058 1.00 93.81 96 GLN A O 1
ATOM 764 N N . LEU A 1 97 ? 7.920 -5.722 -6.898 1.00 93.44 97 LEU A N 1
ATOM 765 C CA . LEU A 1 97 ? 7.499 -4.674 -5.961 1.00 93.44 97 LEU A CA 1
ATOM 766 C C . LEU A 1 97 ? 6.424 -3.773 -6.576 1.00 93.44 97 LEU A C 1
ATOM 768 O O . LEU A 1 97 ? 5.359 -3.592 -5.986 1.00 93.44 97 LEU A O 1
ATOM 772 N N . CYS A 1 98 ? 6.662 -3.285 -7.792 1.00 95.62 98 CYS A N 1
ATOM 773 C CA . CYS A 1 98 ? 5.703 -2.451 -8.502 1.00 95.62 98 CYS A CA 1
ATOM 774 C C . CYS A 1 98 ? 4.368 -3.171 -8.746 1.00 95.62 98 CYS A C 1
ATOM 776 O O . CYS A 1 98 ? 3.309 -2.571 -8.577 1.00 95.62 98 CYS A O 1
ATOM 778 N N . GLN A 1 99 ? 4.385 -4.462 -9.099 1.00 95.88 99 GLN A N 1
ATOM 779 C CA . GLN A 1 99 ? 3.152 -5.232 -9.297 1.00 95.88 99 GLN A CA 1
ATOM 780 C C . GLN A 1 99 ? 2.365 -5.393 -7.990 1.00 95.88 99 GLN A C 1
ATOM 782 O O . GLN A 1 99 ? 1.141 -5.243 -7.996 1.00 95.88 99 GLN A O 1
ATOM 787 N N . CYS A 1 100 ? 3.043 -5.633 -6.862 1.00 95.00 100 CYS A N 1
ATOM 788 C CA . CYS A 1 100 ? 2.385 -5.664 -5.556 1.00 95.00 100 CYS A CA 1
ATOM 789 C C . CYS A 1 100 ? 1.711 -4.323 -5.224 1.00 95.00 100 CYS A C 1
ATOM 791 O O . CYS A 1 100 ? 0.550 -4.312 -4.801 1.00 95.00 100 CYS A O 1
ATOM 793 N N . ASP A 1 101 ? 2.404 -3.204 -5.451 1.00 96.12 101 ASP A N 1
ATOM 794 C CA . ASP A 1 101 ? 1.886 -1.857 -5.182 1.00 96.12 101 ASP A CA 1
ATOM 795 C C . ASP A 1 101 ? 0.740 -1.471 -6.136 1.00 96.12 101 ASP A C 1
ATOM 797 O O . ASP A 1 101 ? -0.276 -0.917 -5.696 1.00 96.12 101 ASP A O 1
ATOM 801 N N . LYS A 1 102 ? 0.832 -1.853 -7.418 1.00 97.00 102 LYS A N 1
ATOM 802 C CA . LYS A 1 102 ? -0.239 -1.714 -8.418 1.00 97.00 102 LYS A CA 1
ATOM 803 C C . LYS A 1 102 ? -1.512 -2.436 -7.973 1.00 97.00 102 LYS A C 1
ATOM 805 O O . LYS A 1 102 ? -2.584 -1.833 -7.940 1.00 97.00 102 LYS A O 1
ATOM 810 N N . ILE A 1 103 ? -1.402 -3.714 -7.608 1.00 96.75 103 ILE A N 1
ATOM 811 C CA . ILE A 1 103 ? -2.553 -4.536 -7.195 1.00 96.75 103 ILE A CA 1
ATOM 812 C C . ILE A 1 103 ? -3.188 -3.982 -5.923 1.00 96.75 103 ILE A C 1
ATOM 814 O O . ILE A 1 103 ? -4.414 -3.874 -5.837 1.00 96.75 103 ILE A O 1
ATOM 818 N N . ALA A 1 104 ? -2.369 -3.593 -4.944 1.00 96.06 104 ALA A N 1
ATOM 819 C CA . ALA A 1 104 ? -2.855 -2.973 -3.718 1.00 96.06 104 ALA A CA 1
ATOM 820 C C . ALA A 1 104 ? -3.623 -1.677 -4.014 1.00 96.06 104 ALA A C 1
ATOM 822 O O . ALA A 1 104 ? -4.729 -1.486 -3.507 1.00 96.06 104 ALA A O 1
ATOM 823 N N . THR A 1 105 ? -3.079 -0.829 -4.889 1.00 97.25 105 THR A N 1
ATOM 824 C CA . THR A 1 105 ? -3.695 0.440 -5.292 1.00 97.25 105 THR A C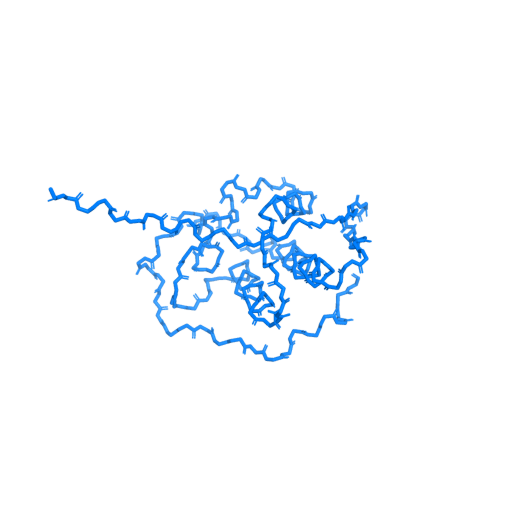A 1
ATOM 825 C C . THR A 1 105 ? -5.029 0.234 -6.005 1.00 97.25 105 THR A C 1
ATOM 827 O O . THR A 1 105 ? -6.019 0.900 -5.686 1.00 97.25 105 THR A O 1
ATOM 830 N N . TYR A 1 106 ? -5.100 -0.715 -6.939 1.00 98.00 106 TYR A N 1
ATOM 831 C CA . TYR A 1 106 ? -6.353 -1.057 -7.607 1.00 98.00 106 TYR A CA 1
ATOM 832 C C . TYR A 1 106 ? -7.385 -1.602 -6.625 1.00 98.00 106 TYR A C 1
ATOM 834 O O . TYR A 1 106 ? -8.530 -1.156 -6.647 1.00 98.00 106 TYR A O 1
ATOM 842 N N . CYS A 1 107 ? -6.990 -2.497 -5.720 1.00 97.81 107 CYS A N 1
ATOM 843 C CA . CYS A 1 107 ? -7.870 -2.991 -4.664 1.00 97.81 107 CYS A CA 1
ATOM 844 C C . CYS A 1 107 ? -8.421 -1.837 -3.806 1.00 97.81 107 CYS A C 1
ATOM 846 O O . CYS A 1 107 ? -9.633 -1.737 -3.611 1.00 97.81 107 CYS A O 1
ATOM 848 N N . MET A 1 108 ? -7.560 -0.908 -3.367 1.00 97.00 108 MET A N 1
ATOM 849 C CA . MET A 1 108 ? -7.982 0.269 -2.597 1.00 97.00 108 MET A CA 1
ATOM 850 C C . MET A 1 108 ? -8.981 1.127 -3.376 1.00 97.00 108 MET A C 1
ATOM 852 O O . MET A 1 108 ? -10.010 1.517 -2.825 1.00 97.00 108 MET A O 1
ATOM 856 N N . THR A 1 109 ? -8.720 1.353 -4.665 1.00 97.25 109 THR A N 1
ATOM 857 C CA . THR A 1 109 ? -9.609 2.102 -5.567 1.00 97.25 109 THR A CA 1
ATOM 858 C C . THR A 1 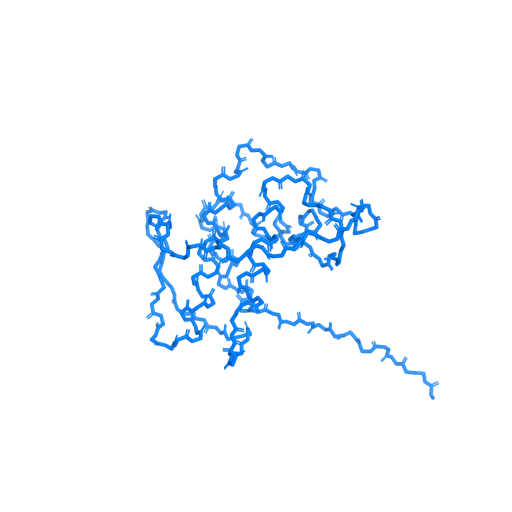109 ? -10.990 1.443 -5.679 1.00 97.25 109 THR A C 1
ATOM 860 O O . THR A 1 109 ? -12.007 2.125 -5.582 1.00 97.25 109 THR A O 1
ATOM 863 N N . HIS A 1 110 ? -11.056 0.112 -5.777 1.00 97.06 110 HIS A N 1
ATOM 864 C CA . HIS A 1 110 ? -12.327 -0.624 -5.783 1.00 97.06 110 HIS A CA 1
ATOM 865 C C . HIS A 1 110 ? -13.053 -0.570 -4.427 1.00 97.06 110 HIS A C 1
ATOM 867 O O . HIS A 1 110 ? -14.281 -0.600 -4.381 1.00 97.06 110 HIS A O 1
ATOM 873 N N . SER A 1 111 ? -12.314 -0.443 -3.321 1.00 97.38 111 SER A N 1
ATOM 874 C CA . SER A 1 111 ? -12.877 -0.363 -1.965 1.00 97.38 111 SER A CA 1
ATOM 875 C C . SER A 1 111 ? -13.392 1.030 -1.563 1.00 97.38 111 SER A C 1
ATOM 877 O O . SER A 1 111 ? -13.938 1.182 -0.470 1.00 97.38 111 SER A O 1
ATOM 879 N N . LEU A 1 112 ? -13.261 2.051 -2.425 1.00 96.50 112 LEU A N 1
ATOM 880 C CA . LEU A 1 112 ? -13.611 3.444 -2.096 1.00 96.50 112 LEU A CA 1
ATOM 881 C C . LEU A 1 112 ? -15.057 3.620 -1.618 1.00 96.50 112 LEU A C 1
ATOM 883 O O . LEU A 1 112 ? -15.309 4.424 -0.723 1.00 96.50 112 LEU A O 1
ATOM 887 N N . ALA A 1 113 ? -15.998 2.859 -2.180 1.00 97.19 113 ALA A N 1
ATOM 888 C CA . ALA A 1 113 ? -17.413 2.938 -1.812 1.00 97.19 113 ALA A CA 1
ATOM 889 C C . ALA A 1 113 ? -17.680 2.502 -0.357 1.00 97.19 113 ALA A C 1
ATOM 891 O O . ALA A 1 113 ? -18.624 2.985 0.266 1.00 97.19 113 ALA A O 1
ATOM 892 N N . SER A 1 114 ? -16.849 1.608 0.186 1.00 97.31 114 SER A N 1
ATOM 893 C CA . SER A 1 114 ? -16.947 1.091 1.557 1.00 97.31 114 SER A CA 1
ATOM 894 C C . SER A 1 114 ? -15.922 1.700 2.516 1.00 97.31 114 SER A C 1
ATOM 896 O O . SER A 1 114 ? -15.874 1.304 3.677 1.00 97.31 114 SER A O 1
ATOM 898 N N . TYR A 1 115 ? -15.100 2.645 2.051 1.00 97.56 115 TYR A N 1
ATOM 899 C CA . TYR A 1 115 ? -14.044 3.249 2.856 1.00 97.56 115 TYR A CA 1
ATOM 900 C C . TYR A 1 115 ? -14.617 3.952 4.097 1.00 97.56 115 TYR A C 1
ATOM 902 O O . TYR A 1 115 ? -15.440 4.870 4.003 1.00 97.56 115 TYR A O 1
ATOM 910 N N . ASN A 1 116 ? -14.127 3.577 5.277 1.00 97.56 116 ASN A N 1
ATOM 911 C CA . ASN A 1 116 ? -14.599 4.080 6.558 1.00 97.56 116 ASN A CA 1
ATOM 912 C C . ASN A 1 116 ? -13.554 4.969 7.245 1.00 97.56 116 ASN A C 1
ATOM 914 O O . ASN A 1 116 ? -12.560 4.520 7.813 1.00 97.56 116 ASN A O 1
ATOM 918 N N . LYS A 1 117 ? -13.830 6.277 7.293 1.00 96.75 117 LYS A N 1
ATOM 919 C CA . LYS A 1 117 ? -12.941 7.273 7.917 1.00 96.75 117 LYS A CA 1
ATOM 920 C C . LYS A 1 117 ? -12.640 7.009 9.398 1.00 96.75 117 LYS A C 1
ATOM 922 O O . LYS A 1 117 ? -11.638 7.553 9.864 1.00 96.75 117 LYS A O 1
ATOM 927 N N . LEU A 1 118 ? -13.472 6.233 10.104 1.00 96.38 118 LEU A N 1
ATOM 928 C CA . LEU A 1 118 ? -13.274 5.858 11.511 1.00 96.38 118 LEU A CA 1
ATOM 929 C C . LEU A 1 118 ? -12.099 4.897 11.714 1.00 96.38 118 LEU A C 1
ATOM 931 O O . LEU A 1 118 ? -11.554 4.836 12.810 1.00 96.38 118 LEU A O 1
ATOM 935 N N . TYR A 1 119 ? -11.681 4.176 10.672 1.00 96.12 119 TYR A N 1
ATOM 936 C CA . TYR A 1 119 ? -10.529 3.279 10.745 1.00 96.12 119 TYR A CA 1
ATOM 937 C C . TYR A 1 119 ? -9.201 3.982 10.452 1.00 96.12 119 TYR A C 1
ATOM 939 O O . TYR A 1 119 ? -8.151 3.352 10.517 1.00 96.12 119 TYR A O 1
ATOM 947 N N . ARG A 1 120 ? -9.194 5.295 10.191 1.00 95.19 120 ARG A N 1
ATOM 948 C CA . ARG A 1 120 ? -7.948 6.077 10.183 1.00 95.19 120 ARG A CA 1
ATOM 949 C C . ARG A 1 120 ? -7.434 6.243 11.607 1.00 95.19 120 ARG A C 1
ATOM 951 O O . ARG A 1 120 ? -8.199 6.616 12.489 1.00 95.19 120 ARG A O 1
ATOM 958 N N . TYR A 1 121 ? -6.132 6.052 11.804 1.00 93.69 121 TYR A N 1
ATOM 959 C CA . TYR A 1 121 ? -5.496 6.045 13.126 1.00 93.69 121 TYR A CA 1
ATOM 960 C C . TYR A 1 121 ? -6.087 4.992 14.072 1.00 93.69 121 TYR A C 1
ATOM 962 O O . TYR A 1 121 ? -6.135 5.204 15.284 1.00 93.69 121 TYR A O 1
ATOM 970 N N . TYR A 1 122 ? -6.538 3.862 13.519 1.00 91.88 122 TYR A N 1
ATOM 971 C CA . TYR A 1 122 ? -7.160 2.809 14.310 1.00 91.88 122 TYR A CA 1
ATOM 972 C C . TYR A 1 122 ? -6.170 2.234 15.343 1.00 91.88 122 TYR A C 1
ATOM 974 O O . TYR A 1 122 ? -5.042 1.879 14.975 1.00 91.88 122 TYR A O 1
ATOM 982 N N . PRO A 1 123 ? -6.534 2.137 16.636 1.00 90.50 123 PRO A N 1
ATOM 983 C CA . PRO A 1 123 ? -5.616 1.650 17.657 1.00 90.50 123 PRO A CA 1
ATOM 984 C C . PRO A 1 123 ? -5.268 0.174 17.444 1.00 90.50 123 PRO A C 1
ATOM 986 O O . PRO A 1 123 ? -6.121 -0.707 17.513 1.00 90.50 123 PRO A O 1
ATOM 989 N N . THR A 1 124 ? -3.982 -0.133 17.262 1.00 83.81 124 THR A N 1
ATOM 990 C CA . THR A 1 124 ? -3.513 -1.520 17.044 1.00 83.81 124 THR A CA 1
ATOM 991 C C . THR A 1 124 ? -3.870 -2.488 18.188 1.00 83.81 124 THR A C 1
ATOM 993 O O . THR A 1 124 ? -3.877 -3.709 18.004 1.00 83.81 124 THR A O 1
ATOM 996 N N . GLN A 1 125 ? -4.179 -1.973 19.384 1.00 88.50 125 GLN A N 1
ATOM 997 C CA . GLN A 1 125 ? -4.665 -2.751 20.527 1.00 88.50 125 GLN A CA 1
ATOM 998 C C . GLN A 1 125 ? -6.081 -3.305 20.308 1.00 88.50 125 GLN A C 1
ATOM 1000 O O . GLN A 1 125 ? -6.402 -4.363 20.852 1.00 88.50 125 GLN A O 1
ATOM 1005 N N . GLU A 1 126 ? -6.895 -2.639 19.491 1.00 91.06 126 GLU A N 1
ATOM 1006 C CA . GLU A 1 126 ? -8.257 -3.064 19.156 1.00 91.06 126 GLU A CA 1
ATOM 1007 C C . GLU A 1 126 ? -8.299 -4.100 18.025 1.00 91.06 126 GLU A C 1
ATOM 1009 O O . GLU A 1 126 ? -9.324 -4.735 17.794 1.00 91.06 126 GLU A O 1
ATOM 1014 N N . CYS A 1 127 ? -7.170 -4.357 17.364 1.00 91.88 127 CYS A N 1
ATOM 1015 C CA . CYS A 1 127 ? -7.046 -5.451 16.409 1.00 91.88 127 CYS A CA 1
ATOM 1016 C C . CYS A 1 127 ? -7.109 -6.802 17.135 1.00 91.88 127 CYS A C 1
ATOM 1018 O O . CYS A 1 127 ? -6.115 -7.271 17.694 1.00 91.88 127 CYS A O 1
ATOM 1020 N N . VAL A 1 128 ? -8.287 -7.430 17.152 1.00 88.38 128 VAL A N 1
ATOM 1021 C CA . VAL A 1 128 ? -8.569 -8.682 17.874 1.00 88.38 128 VAL A CA 1
ATOM 1022 C C . VAL A 1 128 ? -8.727 -9.855 16.904 1.00 88.38 128 VAL A C 1
ATOM 1024 O O . VAL A 1 128 ? -9.192 -9.698 15.778 1.00 88.38 128 VAL A O 1
ATOM 1027 N N . GLY A 1 129 ? -8.330 -11.047 17.354 1.00 87.50 129 GLY A N 1
ATOM 1028 C CA . GLY A 1 129 ? -8.410 -12.293 16.592 1.00 87.50 129 GLY A CA 1
ATOM 1029 C C . GLY A 1 129 ? -7.050 -12.812 16.125 1.00 87.50 129 GLY A C 1
ATOM 1030 O O . GLY A 1 129 ? -6.009 -12.172 16.315 1.00 87.50 129 GLY A O 1
ATOM 1031 N N . ALA A 1 130 ? -7.069 -14.003 15.526 1.00 85.25 130 ALA A N 1
ATOM 1032 C CA . ALA A 1 130 ? -5.892 -14.578 14.890 1.00 85.25 130 ALA A CA 1
ATOM 1033 C C . ALA A 1 130 ? -5.485 -13.735 13.674 1.00 85.25 130 ALA A C 1
ATOM 1035 O O . ALA A 1 130 ? -6.329 -13.124 13.016 1.00 85.25 130 ALA A O 1
ATOM 1036 N N . LYS A 1 131 ? -4.181 -13.697 13.392 1.00 83.12 131 LYS A N 1
ATOM 1037 C CA . LYS A 1 131 ? -3.674 -13.104 12.157 1.00 83.12 131 LYS A CA 1
ATOM 1038 C C . LYS A 1 131 ? -4.268 -13.878 10.976 1.00 83.12 131 LYS A C 1
ATOM 1040 O O . LYS A 1 131 ? -4.299 -15.105 11.002 1.00 83.12 131 LYS A O 1
ATOM 1045 N N . MET A 1 132 ? -4.752 -13.161 9.967 1.00 87.25 132 MET A N 1
ATOM 1046 C CA . MET A 1 132 ? -5.196 -13.785 8.729 1.00 87.25 132 MET A CA 1
ATOM 1047 C C . MET A 1 132 ? -3.969 -14.315 7.977 1.00 87.25 132 MET A C 1
ATOM 1049 O O . MET A 1 132 ? -2.951 -13.628 7.873 1.00 87.25 132 MET A O 1
ATOM 1053 N N . GLU A 1 133 ? -4.055 -15.559 7.515 1.00 88.69 133 GLU A N 1
ATOM 1054 C CA . GLU A 1 133 ? -2.984 -16.197 6.754 1.00 88.69 133 GLU A CA 1
ATOM 1055 C C . GLU A 1 133 ? -3.002 -15.741 5.293 1.00 88.69 133 GLU A C 1
ATOM 1057 O O . GLU A 1 133 ? -4.060 -15.495 4.700 1.00 88.69 133 GLU A O 1
ATOM 1062 N N . CYS A 1 134 ? -1.815 -15.676 4.693 1.00 87.31 134 CYS A N 1
ATOM 1063 C CA . CYS A 1 134 ? -1.684 -15.414 3.269 1.00 87.31 134 CYS A CA 1
ATOM 1064 C C . CYS A 1 134 ? -2.196 -16.621 2.483 1.00 87.31 134 CYS A C 1
ATOM 1066 O O . CYS A 1 134 ? -1.674 -17.724 2.622 1.00 87.31 134 CYS A O 1
ATOM 1068 N N . LYS A 1 135 ? -3.211 -16.418 1.641 1.00 78.44 135 LYS A N 1
ATOM 1069 C CA . LYS A 1 135 ? -3.627 -17.436 0.672 1.00 78.44 135 LYS A CA 1
ATOM 1070 C C . LYS A 1 135 ? -2.678 -17.398 -0.525 1.00 78.44 135 LYS A C 1
ATOM 1072 O O . LYS A 1 135 ? -2.320 -16.321 -0.991 1.00 78.44 135 LYS A O 1
ATOM 1077 N N . GLU A 1 136 ? -2.302 -18.565 -1.034 1.00 57.25 136 GLU A N 1
ATOM 1078 C CA . GLU A 1 136 ? -1.364 -18.719 -2.160 1.00 57.25 136 GLU A CA 1
ATOM 1079 C C . GLU A 1 136 ? -1.931 -18.252 -3.520 1.00 57.25 136 GLU A C 1
ATOM 1081 O O . GLU A 1 136 ? -1.231 -18.304 -4.522 1.00 57.25 136 GLU A O 1
ATOM 1086 N N . THR A 1 137 ? -3.170 -17.752 -3.581 1.00 48.19 137 THR A N 1
ATOM 1087 C CA . THR A 1 137 ? -3.894 -17.438 -4.828 1.00 48.19 137 THR A CA 1
ATOM 1088 C C . THR A 1 137 ? -4.008 -15.942 -5.150 1.00 48.19 137 THR A C 1
ATOM 1090 O O . THR A 1 137 ? -5.018 -15.501 -5.697 1.00 48.19 137 THR A O 1
ATOM 1093 N N . LEU A 1 138 ? -2.988 -15.133 -4.842 1.00 51.56 138 LEU A N 1
ATOM 1094 C CA . LEU A 1 138 ? -2.852 -13.815 -5.480 1.00 51.56 138 LEU A CA 1
ATOM 1095 C C . LEU A 1 138 ? -2.368 -14.037 -6.915 1.00 51.56 138 LEU A C 1
ATOM 1097 O O . LEU A 1 138 ? -1.178 -13.987 -7.209 1.00 51.56 138 LEU A O 1
ATOM 1101 N N . ASP A 1 139 ? -3.313 -14.355 -7.795 1.00 41.50 139 ASP A N 1
ATOM 1102 C CA . ASP A 1 139 ? -3.065 -14.501 -9.219 1.00 41.50 139 ASP A CA 1
ATOM 1103 C C . ASP A 1 139 ? -2.742 -13.112 -9.794 1.00 41.50 139 ASP A C 1
ATOM 1105 O O . ASP A 1 139 ? -3.623 -12.327 -10.152 1.00 41.50 139 ASP A O 1
ATOM 1109 N N . LEU A 1 140 ? -1.446 -12.786 -9.838 1.00 49.81 140 LEU A N 1
ATOM 1110 C CA . LEU A 1 140 ? -0.874 -11.570 -10.438 1.00 49.81 140 LEU A CA 1
ATOM 1111 C C . LEU A 1 140 ? -1.279 -11.399 -11.920 1.00 49.81 140 LEU A C 1
ATOM 1113 O O . LEU A 1 140 ? -1.032 -10.351 -12.510 1.00 49.81 140 LEU A O 1
ATOM 1117 N N . SER A 1 141 ? -1.906 -12.419 -12.516 1.00 39.59 141 SER A N 1
ATOM 1118 C CA . SER A 1 141 ? -2.421 -12.450 -13.883 1.00 39.59 141 SER A CA 1
ATOM 1119 C C . SER A 1 141 ? -3.845 -11.887 -14.050 1.00 39.59 141 SER A C 1
ATOM 1121 O O . SER A 1 141 ? -4.272 -11.676 -15.183 1.00 39.59 141 SER A O 1
ATOM 1123 N N . ALA A 1 142 ? -4.580 -11.624 -12.960 1.00 38.44 142 ALA A N 1
ATOM 1124 C CA . ALA A 1 142 ? -6.011 -11.290 -13.012 1.00 38.44 142 ALA A CA 1
ATOM 1125 C C . ALA A 1 142 ? -6.354 -9.797 -12.821 1.00 38.44 142 ALA A C 1
ATOM 1127 O O . ALA A 1 142 ? -7.529 -9.453 -12.686 1.00 38.44 142 ALA A O 1
ATOM 1128 N N . SER A 1 143 ? -5.370 -8.892 -12.803 1.00 36.00 143 SER A N 1
ATOM 1129 C CA . SER A 1 143 ? -5.654 -7.447 -12.835 1.00 36.00 143 SER A CA 1
ATOM 1130 C C . SER A 1 143 ? -5.729 -6.946 -14.283 1.00 36.00 143 SER A C 1
ATOM 1132 O O . SER A 1 143 ? -4.801 -7.239 -15.037 1.00 36.00 143 SER A O 1
ATOM 1134 N N . PRO A 1 144 ? -6.779 -6.193 -14.670 1.00 39.09 144 PRO A N 1
ATOM 1135 C CA . PRO A 1 144 ? -6.828 -5.495 -15.955 1.00 39.09 144 PRO A CA 1
ATOM 1136 C C . PRO A 1 144 ? -5.622 -4.570 -16.210 1.00 39.09 144 PRO A C 1
ATOM 1138 O O . PRO A 1 144 ? -5.013 -4.039 -15.240 1.00 39.09 144 PRO A O 1
#

InterPro domains:
  IPR001211 Phospholipase A2 [PR00389] (15-25)
  IPR001211 Phospholipase A2 [PR00389] (30-48)
  IPR001211 Phospholipase A2 [PR00389] (49-67)
  IPR001211 Phospholipase A2 [PR00389] (75-89)
  IPR001211 Phospholipase A2 [PR00389] (93-109)
  IPR001211 Phospholipase A2 [PTHR11716] (11-134)
  IPR016090 Phospholipase A2-like, central domain [PF00068] (16-119)
  IPR016090 Phospholipase A2-like, central domain [SM00085] (14-128)
  IPR016090 Phospholipase A2-like, central domain [cd00125] (14-127)
  IPR033112 Phospholipase A2, aspartic acid active site [PS00119] (97-107)
  IPR033113 Phospholipase A2, histidine active site [PS00118] (56-63)
  IPR036444 Phospholipase A2 domain superfamily [G3DSA:1.20.90.10] (14-132)
  IPR036444 Phospholipase A2 domain superfamily [SSF48619] (14-134)